Protein AF-A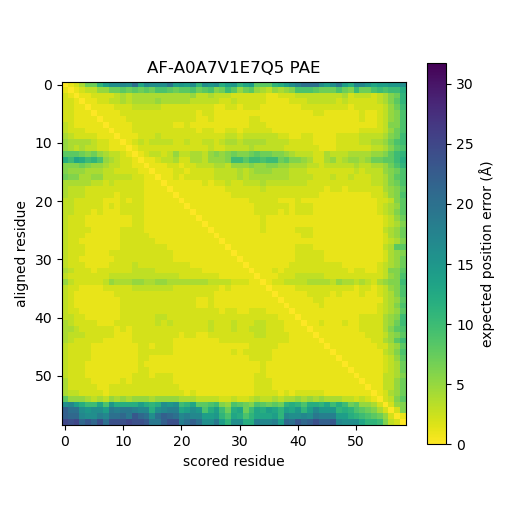0A7V1E7Q5-F1 (afdb_monomer)

Nearest PDB structures (foldseek):
  5wq3-assembly1_B-2  TM=9.700E-01  e=1.761E-02  Corynebacterium glutamicum
  5wq3-assembly1_C-3  TM=9.671E-01  e=1.761E-02  Corynebacterium glutamicum
  1wek-assembly1_E  TM=9.205E-01  e=1.445E-02  Thermus thermophilus
  1weh-assembly2_B  TM=9.109E-01  e=7.551E-01  Thermus thermophilus HB8
  8btp-assembly1_A  TM=7.213E-01  e=1.050E+00  Bacillus cereus MSX-D12

Foldseek 3Di:
DDQQADEDDDDLDDDPPDPQLQVLLCVLLVCLVVNHHYHYDPGHRSRVSSVNSNPDDDD

Structure (mmCIF, N/CA/C/O backbone):
data_AF-A0A7V1E7Q5-F1
#
_entry.id   AF-A0A7V1E7Q5-F1
#
loop_
_atom_site.group_PDB
_atom_site.id
_atom_site.type_symbol
_atom_site.label_atom_id
_atom_site.label_alt_id
_atom_site.label_comp_id
_atom_site.label_asym_id
_atom_site.label_entity_id
_atom_site.label_seq_id
_atom_site.pdbx_PDB_ins_code
_atom_site.Cartn_x
_atom_site.Cartn_y
_atom_site.Cartn_z
_atom_site.occupancy
_atom_site.B_iso_or_equiv
_atom_site.auth_seq_id
_atom_site.auth_comp_id
_atom_site.auth_asym_id
_atom_site.auth_atom_id
_atom_site.pdbx_PDB_model_num
ATOM 1 N N . MET A 1 1 ? -21.720 7.366 6.558 1.00 74.69 1 MET A N 1
ATOM 2 C CA . MET A 1 1 ? -20.948 6.355 5.809 1.00 74.69 1 MET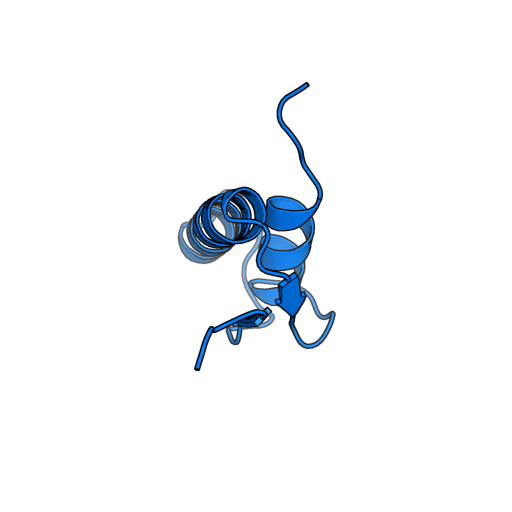 A CA 1
ATOM 3 C C . MET A 1 1 ? -19.485 6.720 5.958 1.00 74.69 1 MET A C 1
ATOM 5 O O . MET A 1 1 ? -19.158 7.881 5.753 1.00 74.69 1 MET A O 1
ATOM 9 N N . GLU A 1 2 ? -18.649 5.784 6.395 1.00 90.62 2 GLU A N 1
ATOM 10 C CA . GLU A 1 2 ? -17.221 6.007 6.651 1.00 90.62 2 GLU A CA 1
ATOM 11 C C . GLU A 1 2 ? -16.392 5.241 5.612 1.00 90.62 2 GLU A C 1
ATOM 13 O O . GLU A 1 2 ? -16.773 4.141 5.209 1.00 90.62 2 GLU A O 1
ATOM 18 N N . ILE A 1 3 ? -15.283 5.826 5.154 1.00 96.19 3 ILE A N 1
ATOM 19 C CA . ILE A 1 3 ? -14.350 5.161 4.238 1.00 96.19 3 ILE A CA 1
ATOM 20 C C . ILE A 1 3 ? -13.377 4.335 5.078 1.00 96.19 3 ILE A C 1
ATOM 22 O O . ILE A 1 3 ? -12.459 4.892 5.673 1.00 96.19 3 ILE A O 1
ATOM 26 N N . SER A 1 4 ? -13.558 3.017 5.106 1.00 96.94 4 SER A N 1
ATOM 27 C CA . SER A 1 4 ? -12.690 2.092 5.848 1.00 96.94 4 SER A CA 1
ATOM 28 C C . SER A 1 4 ? -11.482 1.596 5.045 1.00 96.94 4 SER A C 1
ATOM 30 O O . SER A 1 4 ? -10.519 1.101 5.631 1.00 96.94 4 SER A O 1
ATOM 32 N N . ALA A 1 5 ? -11.504 1.738 3.718 1.00 97.75 5 ALA A N 1
ATOM 33 C CA . ALA A 1 5 ? -10.444 1.281 2.824 1.00 97.75 5 ALA A CA 1
ATOM 34 C C . ALA A 1 5 ? -10.256 2.233 1.637 1.00 97.75 5 ALA A C 1
ATOM 36 O O . ALA A 1 5 ? -11.219 2.813 1.135 1.00 97.75 5 ALA A O 1
ATOM 37 N N . VAL A 1 6 ? -9.016 2.363 1.169 1.00 98.12 6 VAL A N 1
ATOM 38 C CA . VAL A 1 6 ? -8.645 3.168 0.001 1.00 98.12 6 VAL A CA 1
ATOM 39 C C . VAL A 1 6 ? -7.892 2.279 -0.979 1.00 98.12 6 VAL A C 1
ATOM 41 O O . VAL A 1 6 ? -6.899 1.649 -0.616 1.00 98.12 6 VAL A O 1
ATOM 44 N N . THR A 1 7 ? -8.373 2.226 -2.223 1.00 98.50 7 THR A N 1
ATOM 45 C CA . THR A 1 7 ? -7.714 1.464 -3.290 1.00 98.50 7 THR A CA 1
ATOM 46 C C . THR A 1 7 ? -6.754 2.355 -4.069 1.00 98.50 7 THR A C 1
ATOM 48 O O . THR A 1 7 ? -7.138 3.430 -4.523 1.00 98.50 7 THR A O 1
ATOM 51 N N . PHE A 1 8 ? -5.518 1.894 -4.237 1.00 98.12 8 PHE A N 1
ATOM 52 C CA . PHE A 1 8 ? -4.465 2.571 -4.983 1.00 98.12 8 PHE A CA 1
ATOM 53 C C . PHE A 1 8 ? -4.336 1.938 -6.368 1.00 98.12 8 PHE A C 1
ATOM 55 O O . PHE A 1 8 ? -4.063 0.743 -6.496 1.00 98.12 8 PHE A O 1
ATOM 62 N N . PHE A 1 9 ? -4.500 2.761 -7.400 1.00 98.06 9 PHE A N 1
ATOM 63 C CA . PHE A 1 9 ? -4.225 2.407 -8.788 1.00 98.06 9 PHE A CA 1
ATOM 64 C C . PHE A 1 9 ? -3.083 3.262 -9.317 1.00 98.06 9 PHE A C 1
ATOM 66 O O . PHE A 1 9 ? -2.948 4.432 -8.965 1.00 98.06 9 PHE A O 1
ATOM 73 N N . GLY A 1 10 ? -2.278 2.682 -10.196 1.00 96.19 10 GLY A N 1
ATOM 74 C CA . GLY A 1 10 ? -1.188 3.390 -10.838 1.00 96.19 10 GLY A CA 1
ATOM 75 C C . GLY A 1 10 ? -0.348 2.465 -11.697 1.00 96.19 10 GLY A C 1
ATOM 76 O O . GLY A 1 10 ? -0.657 1.283 -11.853 1.00 96.19 10 GLY A O 1
ATOM 77 N N . CYS A 1 11 ? 0.704 3.035 -12.274 1.00 95.25 11 CYS A N 1
ATOM 78 C CA . CYS A 1 11 ? 1.597 2.311 -13.160 1.00 95.25 11 CYS A CA 1
ATOM 79 C C . CYS A 1 11 ? 2.316 1.174 -12.417 1.00 95.25 11 CYS A C 1
ATOM 81 O O . CYS A 1 11 ? 2.737 1.337 -11.270 1.00 95.25 11 CYS A O 1
ATOM 83 N N . ALA A 1 12 ? 2.4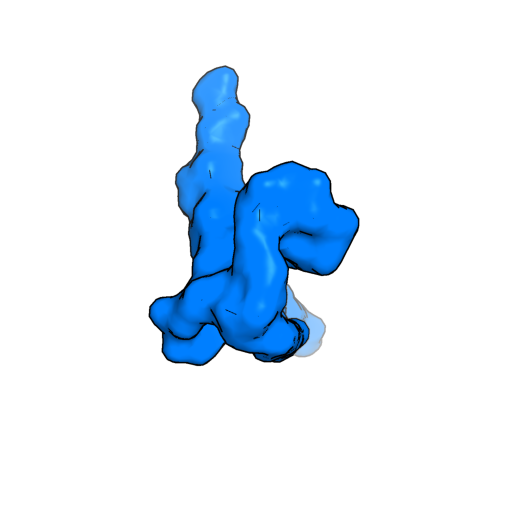84 0.042 -13.103 1.00 96.75 12 ALA A N 1
ATOM 84 C CA . ALA A 1 12 ? 3.357 -1.044 -12.662 1.00 96.75 12 ALA A CA 1
ATOM 85 C C . ALA A 1 12 ? 4.848 -0.704 -12.861 1.00 96.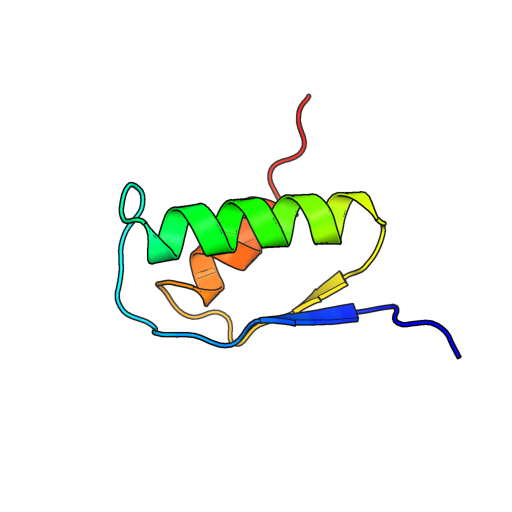75 12 ALA A C 1
ATOM 87 O O . ALA A 1 12 ? 5.714 -1.381 -12.315 1.00 96.75 12 ALA A O 1
ATOM 88 N N . CYS A 1 13 ? 5.140 0.340 -13.641 1.00 90.94 13 CYS A N 1
ATOM 89 C CA . CYS A 1 13 ? 6.479 0.873 -13.848 1.00 90.94 13 CYS A CA 1
ATOM 90 C C . CYS A 1 13 ? 6.833 1.896 -12.760 1.00 90.94 13 CYS A C 1
ATOM 92 O O . CYS A 1 13 ? 5.949 2.563 -12.214 1.00 90.94 13 CYS A O 1
ATOM 94 N N . GLY A 1 14 ? 8.130 2.058 -12.522 1.00 87.50 14 GLY A N 1
ATOM 95 C CA . GLY A 1 14 ? 8.689 2.990 -11.550 1.00 87.50 14 GLY A CA 1
ATOM 96 C C . GLY A 1 14 ? 9.302 2.265 -10.358 1.00 87.50 14 GLY A C 1
ATOM 97 O O . GLY A 1 14 ? 8.767 1.262 -9.874 1.00 87.50 14 GLY A O 1
ATOM 98 N N . GLU A 1 15 ? 10.434 2.783 -9.904 1.00 94.25 15 GLU A N 1
ATOM 99 C CA . GLU A 1 15 ? 11.266 2.189 -8.860 1.00 94.25 15 GLU A CA 1
ATOM 100 C C . GLU A 1 15 ? 11.422 3.125 -7.655 1.00 94.25 15 GLU A C 1
ATOM 102 O O . GLU A 1 15 ? 11.094 4.311 -7.708 1.00 94.25 15 GLU A O 1
ATOM 107 N N . GLN A 1 16 ? 11.915 2.587 -6.541 1.00 93.00 16 GLN A N 1
ATOM 108 C CA . GLN A 1 16 ? 12.177 3.372 -5.336 1.00 93.00 16 GLN A CA 1
ATOM 109 C C . GLN A 1 16 ? 13.188 4.493 -5.618 1.00 93.00 16 GLN A C 1
ATOM 111 O O . GLN A 1 16 ? 14.218 4.260 -6.248 1.00 93.00 16 GLN A O 1
ATOM 116 N N . GLY A 1 17 ? 12.909 5.703 -5.126 1.00 93.62 17 GLY A N 1
ATOM 117 C CA . GLY A 1 17 ? 13.685 6.906 -5.436 1.00 93.62 17 GLY A CA 1
ATOM 118 C C . GLY A 1 17 ? 13.159 7.687 -6.643 1.00 93.62 17 GLY A C 1
ATOM 119 O O . GLY A 1 17 ? 13.575 8.826 -6.862 1.00 93.62 17 GLY A O 1
ATOM 120 N N . GLU A 1 18 ? 12.231 7.122 -7.424 1.00 97.00 18 GLU A N 1
ATOM 121 C CA . GLU A 1 18 ? 11.505 7.887 -8.432 1.00 97.00 18 GLU A CA 1
ATOM 122 C C . GLU A 1 18 ? 10.318 8.643 -7.817 1.00 97.00 18 GLU A C 1
ATOM 124 O O . GLU A 1 18 ? 9.616 8.109 -6.950 1.00 97.00 18 GLU A O 1
ATOM 129 N N . PRO A 1 19 ? 9.984 9.845 -8.331 1.00 97.19 19 PRO A N 1
ATOM 130 C CA . PRO A 1 19 ? 8.924 10.673 -7.759 1.00 97.19 19 PRO A CA 1
ATOM 131 C C . PRO A 1 19 ? 7.567 9.972 -7.630 1.00 97.19 19 PRO A C 1
ATOM 133 O O . PRO A 1 19 ? 6.855 10.190 -6.649 1.00 97.19 19 PRO A O 1
ATOM 136 N N . LEU A 1 20 ? 7.192 9.132 -8.602 1.00 96.50 20 LEU A N 1
ATOM 137 C CA . LEU A 1 20 ? 5.907 8.429 -8.588 1.00 96.50 20 LEU A CA 1
ATOM 138 C C . LEU A 1 20 ? 5.852 7.365 -7.485 1.00 96.50 20 LEU A C 1
ATOM 140 O O . LEU A 1 20 ? 4.849 7.273 -6.775 1.00 96.50 20 LEU A O 1
ATOM 144 N N . PHE A 1 21 ? 6.920 6.579 -7.343 1.00 97.94 21 PHE A N 1
ATOM 145 C CA . PHE A 1 21 ? 7.007 5.529 -6.334 1.00 97.94 21 PHE A CA 1
ATOM 146 C C . PHE A 1 21 ? 7.008 6.140 -4.932 1.00 97.94 21 PHE A C 1
ATOM 148 O O . PHE A 1 21 ? 6.175 5.782 -4.099 1.00 97.94 21 PHE A O 1
ATOM 155 N N . ASP A 1 22 ? 7.878 7.122 -4.696 1.00 97.44 22 ASP A N 1
ATOM 156 C CA . ASP A 1 22 ? 8.04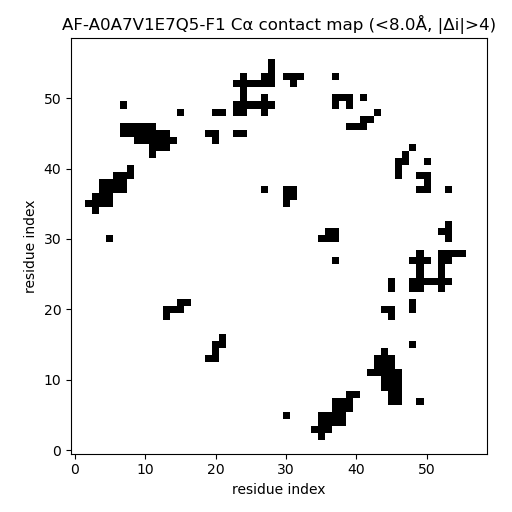1 7.748 -3.382 1.00 97.44 22 ASP A CA 1
ATOM 157 C C . ASP A 1 22 ? 6.772 8.492 -2.943 1.00 97.44 22 ASP A C 1
ATOM 159 O O . ASP A 1 22 ? 6.377 8.438 -1.775 1.00 97.44 22 ASP A O 1
ATOM 163 N N . SER A 1 23 ? 6.066 9.121 -3.890 1.00 97.56 23 SER A N 1
ATOM 164 C CA . SER A 1 23 ? 4.775 9.759 -3.613 1.00 97.56 23 SER A CA 1
ATOM 165 C C . SER A 1 23 ? 3.698 8.734 -3.246 1.00 97.56 23 SER A C 1
ATOM 167 O O . SER A 1 23 ? 2.964 8.936 -2.279 1.00 97.56 23 SER A O 1
ATOM 169 N N . ALA A 1 24 ? 3.603 7.619 -3.980 1.00 98.00 24 ALA A N 1
ATOM 170 C CA . ALA A 1 24 ? 2.644 6.555 -3.679 1.00 98.00 24 ALA A CA 1
ATOM 171 C C . ALA A 1 24 ? 2.910 5.919 -2.305 1.00 98.00 24 ALA A C 1
ATOM 173 O O . ALA A 1 24 ? 1.969 5.685 -1.543 1.00 98.00 24 ALA A O 1
ATOM 174 N N . TYR A 1 25 ? 4.185 5.709 -1.970 1.00 97.94 25 TYR A N 1
ATOM 175 C CA . TYR A 1 25 ? 4.621 5.245 -0.657 1.00 97.94 25 TYR A CA 1
ATOM 176 C C . TYR A 1 25 ? 4.180 6.205 0.456 1.00 97.94 25 TYR A C 1
ATOM 178 O O . TYR A 1 25 ? 3.511 5.789 1.405 1.00 97.94 25 TYR A O 1
ATOM 186 N N . ALA A 1 26 ? 4.500 7.497 0.323 1.00 97.62 26 ALA A N 1
ATOM 187 C CA . ALA A 1 26 ? 4.184 8.498 1.336 1.00 97.62 26 ALA A CA 1
ATOM 188 C C . ALA A 1 26 ? 2.670 8.615 1.565 1.00 97.62 26 ALA A C 1
ATOM 190 O O . ALA A 1 26 ? 2.214 8.583 2.705 1.00 97.62 26 ALA A O 1
ATOM 191 N N . VAL A 1 27 ? 1.872 8.668 0.492 1.00 97.94 27 VAL A N 1
ATOM 192 C CA . VAL A 1 27 ? 0.407 8.737 0.599 1.00 97.94 27 VAL A CA 1
ATOM 193 C C . VAL A 1 27 ? -0.161 7.488 1.275 1.00 97.94 27 VAL A C 1
ATOM 195 O O . VAL A 1 27 ? -1.036 7.604 2.134 1.00 97.94 27 VAL A O 1
ATOM 198 N N . ALA A 1 28 ? 0.327 6.294 0.932 1.00 97.81 28 ALA A N 1
ATOM 199 C CA . ALA A 1 28 ? -0.145 5.060 1.553 1.00 97.81 28 ALA A CA 1
ATOM 200 C C . ALA A 1 28 ? 0.173 4.987 3.050 1.00 97.81 28 ALA A C 1
ATOM 202 O O . ALA A 1 28 ? -0.672 4.527 3.821 1.00 97.81 28 ALA A O 1
ATOM 203 N N . ARG A 1 29 ? 1.331 5.507 3.475 1.00 97.00 29 ARG A N 1
ATOM 204 C CA . ARG A 1 29 ? 1.681 5.634 4.895 1.00 97.00 29 ARG A CA 1
ATOM 205 C C . ARG A 1 29 ? 0.695 6.526 5.645 1.00 97.00 29 ARG A C 1
ATOM 207 O O . ARG A 1 29 ? 0.166 6.116 6.677 1.00 97.00 29 ARG A O 1
ATOM 214 N N . GLU A 1 30 ? 0.382 7.703 5.103 1.00 96.88 30 GLU A N 1
ATOM 215 C CA . GLU A 1 30 ? -0.595 8.612 5.719 1.00 96.88 30 GLU A CA 1
ATOM 216 C C . GLU A 1 30 ? -1.993 7.972 5.797 1.00 96.88 30 GLU A C 1
ATOM 218 O O . GLU A 1 30 ? -2.679 8.057 6.818 1.00 96.88 30 GLU A O 1
ATOM 223 N N . VAL A 1 31 ? -2.416 7.258 4.749 1.00 96.94 31 VAL A N 1
ATOM 224 C CA . VAL A 1 31 ? -3.692 6.526 4.759 1.00 96.94 31 VAL A CA 1
ATOM 225 C C . VAL A 1 31 ? -3.693 5.431 5.830 1.00 96.94 31 VAL A C 1
ATOM 227 O O . VAL A 1 31 ? -4.642 5.355 6.615 1.00 96.94 31 VAL A O 1
ATOM 230 N N . ALA A 1 32 ? -2.639 4.625 5.930 1.00 95.44 32 ALA A N 1
ATOM 231 C CA . ALA A 1 32 ? -2.547 3.572 6.939 1.00 95.44 32 ALA A CA 1
ATOM 232 C C . ALA A 1 32 ? -2.533 4.139 8.373 1.00 95.44 32 ALA A C 1
ATOM 234 O O . ALA A 1 32 ? -3.187 3.587 9.263 1.00 95.44 32 ALA A O 1
ATOM 235 N N . GLY A 1 33 ? -1.881 5.290 8.591 1.00 94.50 33 GLY A N 1
ATOM 236 C CA . GLY A 1 33 ? -1.862 6.005 9.875 1.00 94.50 33 GLY A CA 1
ATOM 237 C C . GLY A 1 33 ? -3.251 6.423 10.373 1.00 94.50 33 GLY A C 1
ATOM 238 O O . GLY A 1 33 ? -3.504 6.481 11.575 1.00 94.50 33 GLY A O 1
ATOM 239 N N . THR A 1 34 ? -4.204 6.612 9.460 1.00 94.12 34 THR A N 1
ATOM 240 C CA . THR A 1 34 ? -5.608 6.902 9.799 1.00 94.12 34 THR A CA 1
ATOM 241 C C . THR A 1 34 ? -6.473 5.663 10.063 1.00 94.12 34 THR A C 1
ATOM 243 O O . THR A 1 34 ? -7.696 5.773 10.097 1.00 94.12 34 THR A O 1
ATOM 246 N N . LYS A 1 35 ? -5.866 4.481 10.259 1.00 90.69 35 LYS A N 1
ATOM 247 C CA . LYS A 1 35 ? -6.547 3.189 10.497 1.00 90.69 35 LYS A CA 1
ATOM 248 C C . LYS A 1 35 ? -7.427 2.708 9.335 1.00 90.69 35 LYS A C 1
ATOM 250 O O . LYS A 1 35 ? -8.276 1.839 9.525 1.00 90.69 35 LYS A O 1
ATOM 255 N N . ARG A 1 36 ? -7.213 3.246 8.133 1.00 95.50 36 ARG A N 1
ATOM 256 C CA . ARG A 1 36 ? -7.867 2.789 6.902 1.00 95.50 36 ARG A CA 1
ATOM 257 C C . ARG A 1 36 ? -7.012 1.722 6.232 1.00 95.50 36 ARG A C 1
ATOM 259 O O . ARG A 1 36 ? -5.787 1.820 6.223 1.00 95.50 36 ARG A O 1
ATOM 266 N N . ALA A 1 37 ? -7.655 0.715 5.653 1.00 96.88 37 ALA A N 1
ATOM 267 C CA . ALA A 1 37 ? -6.956 -0.309 4.891 1.00 96.88 37 ALA A CA 1
ATOM 268 C C . ALA A 1 37 ? -6.442 0.263 3.560 1.00 96.88 37 ALA A C 1
ATOM 270 O O . ALA A 1 37 ? -7.175 0.950 2.845 1.00 96.88 37 ALA A O 1
ATOM 271 N N . VAL A 1 38 ? -5.199 -0.058 3.211 1.00 98.19 38 VAL A N 1
ATOM 272 C CA . VAL A 1 38 ? -4.636 0.195 1.881 1.00 98.19 38 VAL A CA 1
ATOM 273 C C . VAL A 1 38 ? -4.843 -1.058 1.036 1.00 98.19 38 VAL A C 1
ATOM 275 O O . VAL A 1 38 ? -4.448 -2.150 1.435 1.00 98.19 38 VAL A O 1
ATOM 278 N N . VAL A 1 39 ? -5.490 -0.900 -0.119 1.00 98.44 39 VAL A N 1
ATOM 279 C CA . VAL A 1 39 ? -5.817 -1.992 -1.049 1.00 98.44 39 VAL A CA 1
ATOM 280 C C . VAL A 1 39 ? -5.222 -1.676 -2.418 1.00 98.44 39 VAL A C 1
ATOM 282 O O . VAL A 1 39 ? -5.200 -0.519 -2.830 1.00 98.44 39 VAL A O 1
ATOM 285 N N . ASN A 1 40 ? -4.723 -2.676 -3.139 1.00 98.38 40 ASN A N 1
ATOM 286 C CA . ASN A 1 40 ? -4.205 -2.522 -4.500 1.00 98.38 40 ASN A CA 1
ATOM 287 C C . ASN A 1 40 ? -4.200 -3.879 -5.237 1.00 98.38 40 ASN A C 1
ATOM 289 O O . ASN A 1 40 ? -4.708 -4.871 -4.715 1.00 98.38 40 ASN A O 1
ATOM 293 N N . GLY A 1 41 ? -3.655 -3.919 -6.457 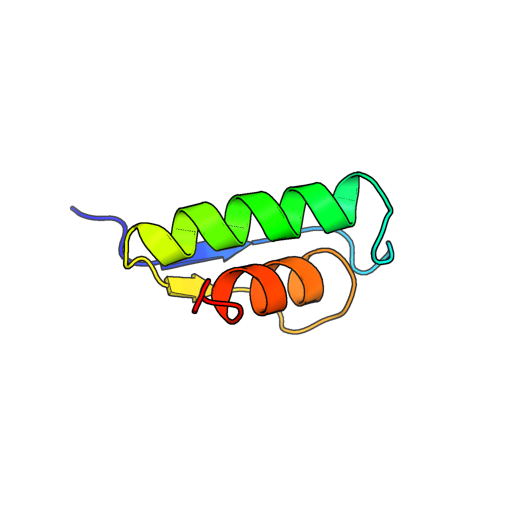1.00 98.00 41 GLY A N 1
ATOM 294 C CA . GLY A 1 41 ? -3.586 -5.131 -7.286 1.00 98.00 41 GLY A CA 1
ATOM 295 C C . GLY A 1 41 ? -2.406 -6.076 -7.008 1.00 98.00 41 GLY A C 1
ATOM 296 O O . GLY A 1 41 ? -2.306 -7.107 -7.664 1.00 98.00 41 GLY A O 1
ATOM 297 N N . GLY A 1 42 ? -1.501 -5.743 -6.082 1.00 97.06 42 GLY A N 1
ATOM 298 C CA . GLY A 1 42 ? -0.369 -6.592 -5.682 1.00 97.06 42 GLY A CA 1
ATOM 299 C C . GLY A 1 42 ? 0.826 -6.632 -6.645 1.00 97.06 42 GLY A C 1
ATOM 300 O O . GLY A 1 42 ? 1.721 -7.451 -6.459 1.00 97.06 42 GLY A O 1
ATOM 301 N N . GLY A 1 43 ? 0.852 -5.785 -7.676 1.00 96.81 43 GLY A N 1
ATOM 302 C CA . GLY A 1 43 ? 1.957 -5.712 -8.640 1.00 96.81 43 GLY A CA 1
ATOM 303 C C . GLY A 1 43 ? 3.120 -4.794 -8.218 1.00 96.81 43 GLY A C 1
ATOM 304 O O . GLY A 1 43 ? 3.138 -4.281 -7.098 1.00 96.81 43 GLY A O 1
ATOM 305 N N . PRO A 1 44 ? 4.093 -4.558 -9.119 1.00 97.44 44 PRO A N 1
ATOM 306 C CA . PRO A 1 44 ? 5.201 -3.623 -8.901 1.00 97.44 44 PRO A CA 1
ATOM 307 C C . PRO A 1 44 ? 4.760 -2.148 -9.025 1.00 97.44 44 PRO A C 1
ATOM 309 O O . PRO A 1 44 ? 3.566 -1.843 -9.123 1.00 97.44 44 PRO A O 1
ATOM 312 N N . GLY A 1 45 ? 5.723 -1.221 -8.983 1.00 97.62 45 GLY A N 1
ATOM 313 C CA . GLY A 1 45 ? 5.476 0.216 -9.117 1.00 97.62 45 GLY A CA 1
ATOM 314 C C . GLY A 1 45 ? 4.595 0.759 -7.993 1.00 97.62 45 GLY A C 1
ATOM 315 O O . GLY A 1 45 ? 4.841 0.499 -6.814 1.00 97.62 45 GLY A O 1
ATOM 316 N N . VAL A 1 46 ? 3.532 1.481 -8.355 1.00 98.31 46 VAL A N 1
ATOM 317 C CA . VAL A 1 46 ? 2.621 2.147 -7.401 1.00 98.31 46 VAL A CA 1
ATOM 318 C C . VAL A 1 46 ? 1.980 1.169 -6.413 1.00 98.31 46 VAL A C 1
ATOM 320 O O . VAL A 1 46 ? 1.781 1.509 -5.248 1.00 98.31 46 VAL A O 1
ATOM 323 N N . MET A 1 47 ? 1.663 -0.050 -6.852 1.00 98.31 47 MET A N 1
ATOM 324 C CA . MET A 1 47 ? 1.044 -1.060 -5.988 1.00 98.31 47 MET A CA 1
ATOM 325 C C . MET A 1 47 ? 2.021 -1.530 -4.905 1.00 98.31 47 MET A C 1
ATOM 327 O O . MET A 1 47 ? 1.665 -1.575 -3.728 1.00 98.31 47 MET A O 1
ATOM 331 N N . LEU A 1 48 ? 3.272 -1.808 -5.282 1.00 97.81 48 LEU A N 1
ATOM 332 C CA . LEU A 1 48 ? 4.321 -2.168 -4.333 1.00 97.81 48 LEU A CA 1
ATOM 333 C C . LEU A 1 48 ? 4.619 -1.010 -3.377 1.00 97.81 48 LEU A C 1
ATOM 335 O O . LEU A 1 48 ? 4.639 -1.223 -2.167 1.00 97.81 48 LEU A O 1
ATOM 339 N N . ALA A 1 49 ? 4.773 0.211 -3.896 1.00 98.06 49 ALA A N 1
ATOM 340 C CA . ALA A 1 49 ? 4.991 1.405 -3.084 1.00 98.06 49 ALA A CA 1
ATOM 341 C C . ALA A 1 49 ? 3.891 1.589 -2.029 1.00 98.06 49 ALA A C 1
ATOM 343 O O . ALA A 1 49 ? 4.189 1.806 -0.854 1.00 98.06 49 ALA A O 1
ATOM 344 N N . ALA A 1 50 ? 2.624 1.425 -2.425 1.00 98.12 50 ALA A N 1
ATOM 345 C CA . ALA A 1 50 ? 1.495 1.535 -1.512 1.00 98.12 50 ALA A CA 1
ATOM 346 C C . ALA A 1 50 ? 1.511 0.444 -0.426 1.00 98.12 50 ALA A C 1
ATOM 348 O O . ALA A 1 50 ? 1.277 0.731 0.747 1.00 98.12 50 ALA A O 1
ATOM 349 N N . THR A 1 51 ? 1.832 -0.799 -0.797 1.00 97.50 51 THR A N 1
ATOM 350 C CA . THR A 1 51 ? 1.982 -1.905 0.161 1.00 97.50 51 THR A CA 1
ATOM 351 C C . THR A 1 51 ? 3.099 -1.626 1.167 1.00 97.50 51 THR A C 1
ATOM 353 O O . THR A 1 51 ? 2.901 -1.790 2.368 1.00 97.50 51 THR A O 1
ATOM 356 N N . LEU A 1 52 ? 4.263 -1.168 0.700 1.00 97.06 52 LEU A N 1
ATOM 357 C CA . LEU A 1 52 ? 5.398 -0.857 1.570 1.00 97.06 52 LEU A CA 1
ATOM 358 C C . LEU A 1 52 ? 5.084 0.313 2.509 1.00 97.06 52 LEU A C 1
ATOM 360 O O . LEU A 1 52 ? 5.327 0.198 3.710 1.00 97.06 52 LEU A O 1
ATOM 364 N N . GLY A 1 53 ? 4.484 1.389 1.990 1.00 96.75 53 GLY A N 1
ATOM 365 C CA . GLY A 1 53 ? 4.099 2.561 2.781 1.00 96.75 53 GLY A CA 1
ATOM 366 C C . GLY A 1 53 ? 3.086 2.236 3.876 1.00 96.75 53 GLY A C 1
ATOM 367 O O . GLY A 1 53 ? 3.153 2.798 4.963 1.00 96.75 53 GLY A O 1
ATOM 368 N N . ALA A 1 54 ? 2.182 1.285 3.628 1.00 96.75 54 ALA A N 1
ATOM 369 C CA . ALA A 1 54 ? 1.208 0.838 4.620 1.00 96.75 54 ALA A CA 1
ATOM 370 C C . ALA A 1 54 ? 1.790 -0.104 5.696 1.00 96.75 54 ALA A C 1
ATOM 372 O O . ALA A 1 54 ? 1.262 -0.161 6.809 1.00 96.75 54 ALA A O 1
ATOM 373 N N . CYS A 1 55 ? 2.840 -0.867 5.370 1.00 91.31 55 CYS A N 1
ATOM 374 C CA . CYS A 1 55 ? 3.434 -1.880 6.252 1.00 91.31 55 CYS A CA 1
ATOM 375 C C . CY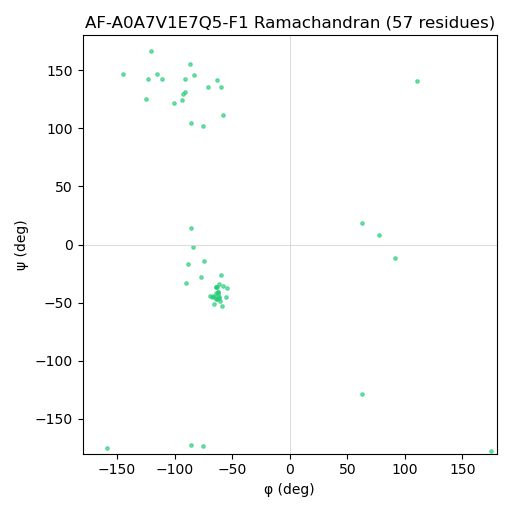S A 1 55 ? 4.557 -1.340 7.148 1.00 91.31 55 CYS A C 1
ATOM 377 O O . CYS A 1 55 ? 4.723 -1.826 8.270 1.00 91.31 55 CYS A O 1
ATOM 379 N N . LEU A 1 56 ? 5.334 -0.364 6.673 1.00 74.44 56 LEU A N 1
ATOM 380 C CA . LEU A 1 56 ? 6.397 0.268 7.453 1.00 74.44 56 LEU A CA 1
ATOM 381 C C . LEU A 1 56 ? 5.777 1.224 8.475 1.00 74.44 56 LEU A C 1
ATOM 383 O O . LEU A 1 56 ? 5.336 2.323 8.148 1.00 74.44 56 LEU A O 1
ATOM 387 N N . LYS A 1 57 ? 5.723 0.772 9.729 1.00 58.59 57 LYS A N 1
ATOM 388 C CA . LYS A 1 57 ? 5.398 1.621 10.874 1.00 58.59 57 LYS A CA 1
ATOM 389 C C . LYS A 1 57 ? 6.695 2.188 11.425 1.00 58.59 57 LYS A C 1
ATOM 391 O O . LYS A 1 57 ? 7.630 1.422 11.653 1.00 58.59 57 LYS A O 1
ATOM 396 N N . ASP A 1 58 ? 6.727 3.496 11.650 1.00 57.31 58 ASP A N 1
ATOM 397 C CA . ASP A 1 58 ? 7.782 4.120 12.441 1.00 57.31 58 ASP A CA 1
ATOM 398 C C . ASP A 1 58 ? 7.762 3.458 13.833 1.00 57.31 58 ASP A C 1
ATOM 400 O O . ASP A 1 58 ? 6.762 3.537 14.553 1.00 57.31 58 ASP A O 1
ATOM 404 N N . THR A 1 59 ? 8.810 2.688 14.139 1.00 46.38 59 THR A N 1
ATOM 405 C CA . THR A 1 59 ? 9.087 2.127 15.473 1.00 46.38 59 THR A CA 1
ATOM 406 C C . THR A 1 59 ? 9.390 3.222 16.474 1.00 46.38 59 THR A C 1
ATOM 408 O O . THR A 1 59 ? 10.150 4.141 16.090 1.00 46.38 59 THR A O 1
#

Secondary structure (DSSP, 8-state):
----EEE----S---TTSHHHHHHHHHHHHHHHTTPEEE--S-STHHHHHHHHHH----

pLDDT: mean 93.49, std 10.27, range [46.38, 98.5]

Solvent-accessible surface area (backbone atoms only — not comparable to full-atom values): 3330 Å² total; per-residue 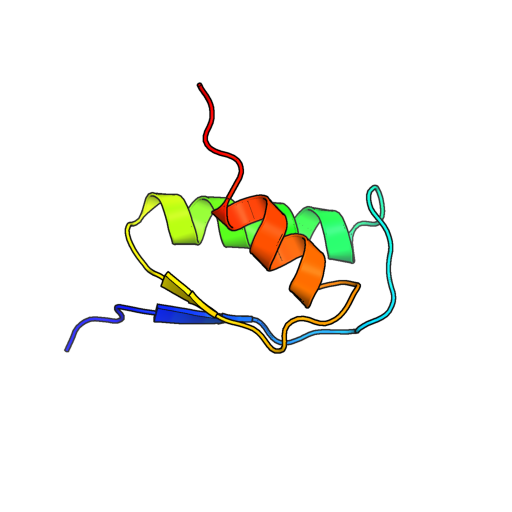(Å²): 140,82,84,58,61,49,78,53,84,66,52,60,65,62,48,88,88,36,75,67,18,48,48,32,15,53,53,27,29,57,45,33,73,70,75,25,45,80,42,59,84,77,47,50,17,28,27,38,24,27,53,50,20,49,67,64,68,91,125

Radius of gyration: 10.89 Å; Cα contacts (8 Å, |Δi|>4): 104; c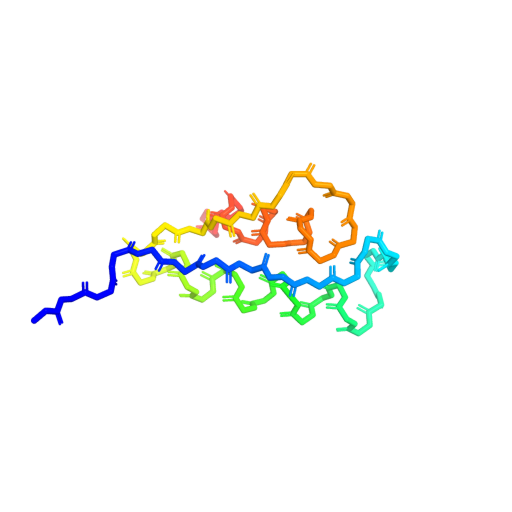hains: 1; bounding box: 35×17×29 Å

Sequence (59 aa):
MEISAVTFFGCACGEQGEPLFDSAYAVAREVAGTKRAVVNGGGPGVMLAATLGACLKDT

Mean predicted aligned error: 3.2 Å